Protein AF-A0A9W6VZT2-F1 (afdb_monomer_lite)

Sequence (141 aa):
MFGMVRRSNHATALAGWIVATGAMGLVVQADTIRAASGAPYGGVLLLALAPVLAAGTVTVALLLRANLLMSFAQERFYRFIAEIPGDAPELCAPAVLQLQRLTAAVRHRETLTQQALTWAYAAGIGVLGWSVAAEAMALGH

pLDDT: mean 84.08, std 8.41, range [48.12, 94.81]

Organism: NCBI:txid478107

Foldseek 3Di:
DVVLLVLLVVLLVLLVVLLVVLVVVCVVCVVLLVVLCPDPCSVVLVVLCVVLVVLSVLLVVLLVVLVVLLVVLVVVLVVVVVPDDPPDPVCPVVNVVSVVSNVVSSVSSSVSSVSSSVSSVVSNVSSVVSVVVSVVSVVVD

Radius of gyration: 22.1 Å; chains: 1; bounding box: 46×20×68 Å

Structure (mmCIF, N/CA/C/O backbone):
data_AF-A0A9W6VZT2-F1
#
_entry.id   AF-A0A9W6VZT2-F1
#
loop_
_atom_site.group_PDB
_atom_site.id
_atom_site.type_symbol
_atom_site.label_atom_id
_atom_site.label_alt_id
_atom_site.label_comp_id
_atom_site.label_asym_id
_atom_site.label_entity_id
_atom_site.label_seq_id
_atom_site.pdbx_PDB_ins_code
_atom_site.Cartn_x
_atom_site.Cartn_y
_atom_site.Cartn_z
_atom_site.occupancy
_atom_site.B_iso_or_equiv
_atom_site.auth_seq_id
_atom_site.auth_comp_id
_atom_site.auth_asym_id
_atom_site.auth_atom_id
_atom_site.pdbx_PDB_model_num
ATOM 1 N N . MET A 1 1 ? 17.883 -9.116 -11.226 1.00 59.78 1 MET A N 1
ATOM 2 C CA . MET A 1 1 ? 16.583 -8.459 -11.502 1.00 59.78 1 MET A CA 1
ATOM 3 C C . MET A 1 1 ? 15.392 -9.333 -11.103 1.00 59.78 1 MET A C 1
ATOM 5 O O . MET A 1 1 ? 14.612 -8.899 -10.268 1.00 59.78 1 MET A O 1
ATOM 9 N N . PHE A 1 2 ? 15.274 -10.574 -11.596 1.00 72.25 2 PHE A N 1
ATOM 10 C CA . PHE A 1 2 ? 14.140 -11.468 -11.284 1.00 72.25 2 PHE A CA 1
ATOM 11 C C . PHE A 1 2 ? 13.892 -11.713 -9.784 1.00 72.25 2 PHE A C 1
ATOM 13 O O . PHE A 1 2 ? 12.748 -11.674 -9.340 1.00 72.25 2 PHE A O 1
ATOM 20 N N . GLY A 1 3 ? 14.948 -11.883 -8.979 1.00 74.94 3 GLY A N 1
ATOM 21 C CA . GLY A 1 3 ? 14.811 -12.034 -7.522 1.00 74.94 3 GLY A CA 1
ATOM 22 C C . GLY A 1 3 ? 14.218 -10.803 -6.820 1.00 74.94 3 GLY A C 1
ATOM 23 O O . GLY A 1 3 ? 13.366 -10.948 -5.948 1.00 74.94 3 GLY A O 1
ATOM 24 N N . MET A 1 4 ? 14.606 -9.591 -7.237 1.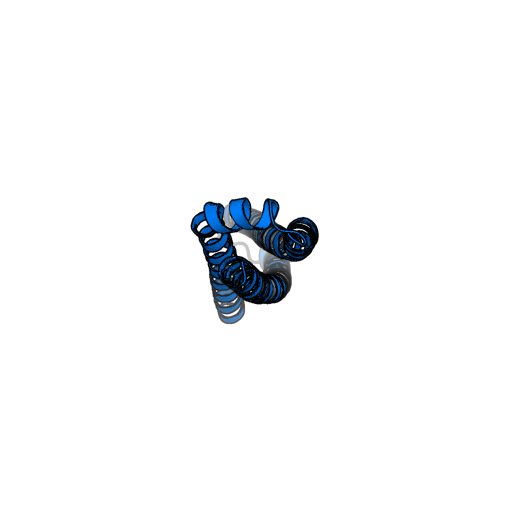00 75.50 4 MET A N 1
ATOM 25 C CA . MET A 1 4 ? 14.057 -8.329 -6.709 1.00 75.50 4 MET A CA 1
ATOM 26 C C . MET A 1 4 ? 12.574 -8.188 -7.058 1.00 75.50 4 MET A C 1
ATOM 28 O O . MET A 1 4 ? 11.757 -7.905 -6.187 1.00 75.50 4 MET A O 1
ATOM 32 N N . VAL A 1 5 ? 12.208 -8.487 -8.309 1.00 76.75 5 VAL A N 1
ATOM 33 C CA . VAL A 1 5 ? 10.808 -8.463 -8.764 1.00 76.75 5 VAL A CA 1
ATOM 34 C C . VAL A 1 5 ? 9.961 -9.477 -7.990 1.00 76.75 5 VAL A C 1
ATOM 36 O O . VAL A 1 5 ? 8.884 -9.131 -7.516 1.00 76.75 5 VAL A O 1
ATOM 39 N N . ARG A 1 6 ? 10.460 -10.704 -7.783 1.00 81.56 6 ARG A N 1
ATOM 40 C CA . ARG A 1 6 ? 9.756 -11.730 -6.997 1.00 81.56 6 ARG A CA 1
ATOM 41 C C . ARG A 1 6 ? 9.536 -11.289 -5.548 1.00 81.56 6 ARG A C 1
ATOM 43 O O . ARG A 1 6 ? 8.425 -11.417 -5.046 1.00 81.56 6 ARG A O 1
ATOM 50 N N . ARG A 1 7 ? 10.563 -10.746 -4.885 1.00 81.25 7 ARG A N 1
ATOM 51 C CA . ARG A 1 7 ? 10.445 -10.233 -3.507 1.00 81.25 7 ARG A CA 1
ATOM 52 C C . ARG A 1 7 ? 9.477 -9.055 -3.414 1.00 81.25 7 ARG A C 1
ATOM 54 O O . ARG A 1 7 ? 8.647 -9.038 -2.515 1.00 81.25 7 ARG A O 1
ATOM 61 N N . SER A 1 8 ? 9.538 -8.116 -4.356 1.00 79.06 8 SER A N 1
ATOM 62 C CA . SER A 1 8 ? 8.616 -6.976 -4.416 1.00 79.06 8 SER A CA 1
ATOM 63 C C . SER A 1 8 ? 7.166 -7.420 -4.648 1.00 79.06 8 SER A C 1
ATOM 65 O O . SER A 1 8 ? 6.258 -6.896 -4.005 1.00 79.06 8 SER A O 1
ATOM 67 N N . ASN A 1 9 ? 6.934 -8.432 -5.491 1.00 84.69 9 ASN A N 1
ATOM 68 C CA . ASN A 1 9 ? 5.603 -9.012 -5.696 1.00 84.69 9 ASN A CA 1
ATOM 69 C C . ASN A 1 9 ? 5.071 -9.685 -4.423 1.00 84.69 9 ASN A C 1
ATOM 71 O O . ASN A 1 9 ? 3.927 -9.441 -4.052 1.00 84.69 9 ASN A O 1
ATOM 75 N N . HIS A 1 10 ? 5.900 -10.468 -3.725 1.00 87.31 10 HIS A N 1
ATOM 76 C CA . HIS A 1 10 ? 5.522 -11.076 -2.443 1.00 87.31 10 HIS A CA 1
ATOM 77 C C . HIS A 1 10 ? 5.210 -10.026 -1.376 1.00 87.31 10 HIS A C 1
ATOM 79 O O . HIS A 1 10 ? 4.187 -10.128 -0.708 1.00 87.31 10 HIS A O 1
ATOM 85 N N . ALA A 1 11 ? 6.040 -8.985 -1.258 1.00 84.94 11 ALA A N 1
ATOM 86 C CA . ALA A 1 11 ? 5.803 -7.876 -0.333 1.00 84.94 11 ALA A CA 1
ATOM 87 C C . ALA A 1 11 ? 4.501 -7.127 -0.659 1.00 84.94 11 ALA A C 1
ATOM 89 O O . ALA A 1 11 ? 3.731 -6.816 0.241 1.00 84.94 11 ALA A O 1
ATOM 90 N N . THR A 1 12 ? 4.226 -6.893 -1.946 1.00 87.62 12 THR A N 1
ATOM 91 C CA . THR A 1 12 ? 2.979 -6.267 -2.414 1.00 87.62 12 THR A CA 1
ATOM 92 C C . THR A 1 12 ? 1.763 -7.120 -2.062 1.00 87.62 12 THR A C 1
ATOM 94 O O . THR A 1 12 ? 0.793 -6.603 -1.514 1.00 87.62 12 THR A O 1
ATOM 97 N N . ALA A 1 13 ? 1.819 -8.424 -2.353 1.00 89.25 13 ALA A N 1
ATOM 98 C CA . ALA A 1 13 ? 0.730 -9.354 -2.075 1.00 89.25 13 ALA A CA 1
ATOM 99 C C . ALA A 1 13 ? 0.449 -9.451 -0.572 1.00 89.25 13 ALA A C 1
ATOM 101 O O . ALA A 1 13 ? -0.703 -9.360 -0.157 1.00 89.25 13 ALA A O 1
ATOM 102 N N . LEU A 1 14 ? 1.500 -9.564 0.245 1.00 90.19 14 LEU A N 1
ATOM 103 C CA . LEU A 1 14 ? 1.370 -9.635 1.695 1.00 90.19 14 LEU A CA 1
ATOM 104 C C . LEU A 1 14 ? 0.827 -8.327 2.286 1.00 90.19 14 LEU A C 1
ATOM 106 O O . LEU A 1 14 ? -0.106 -8.365 3.081 1.00 90.19 14 LEU A O 1
ATOM 110 N N . ALA A 1 15 ? 1.355 -7.173 1.865 1.00 88.25 15 ALA A N 1
ATOM 111 C CA . ALA A 1 15 ? 0.864 -5.870 2.310 1.00 88.25 15 ALA A CA 1
ATOM 112 C C . ALA A 1 15 ? -0.619 -5.671 1.951 1.00 88.25 15 ALA A C 1
ATOM 114 O O . ALA A 1 15 ? -1.409 -5.250 2.795 1.00 88.25 15 ALA A O 1
ATOM 115 N N . GLY A 1 16 ? -1.011 -6.034 0.725 1.00 86.38 16 GLY A N 1
ATOM 116 C CA . GLY A 1 16 ? -2.407 -6.003 0.290 1.00 86.38 16 GLY A CA 1
ATOM 117 C C . GLY A 1 16 ? -3.301 -6.943 1.102 1.00 86.38 16 GLY A C 1
ATOM 118 O O . GLY A 1 16 ? -4.383 -6.540 1.524 1.00 86.38 16 GLY A O 1
ATOM 119 N N . TRP A 1 17 ? -2.833 -8.163 1.380 1.00 93.56 17 TRP A N 1
ATOM 120 C CA . TRP A 1 17 ? -3.562 -9.138 2.192 1.00 93.56 17 TRP A CA 1
ATOM 121 C C . TRP A 1 17 ? -3.798 -8.643 3.624 1.00 93.56 17 TRP A C 1
ATOM 123 O O . TRP A 1 17 ? -4.918 -8.756 4.120 1.00 93.56 17 TRP A O 1
ATOM 133 N N . ILE A 1 18 ? -2.790 -8.041 4.269 1.00 90.25 18 ILE A N 1
ATOM 134 C CA . ILE A 1 18 ? -2.924 -7.494 5.630 1.00 90.25 18 ILE A CA 1
ATOM 135 C C . ILE A 1 18 ? -3.986 -6.390 5.664 1.00 90.25 18 ILE A C 1
ATOM 137 O O . ILE A 1 18 ? -4.879 -6.425 6.508 1.00 90.25 18 ILE A O 1
ATOM 141 N N . VAL A 1 19 ? -3.924 -5.433 4.731 1.00 89.81 19 VAL A N 1
ATOM 142 C CA . VAL A 1 19 ? -4.881 -4.316 4.684 1.00 89.81 19 VAL A CA 1
ATOM 143 C C . VAL A 1 19 ? -6.299 -4.809 4.393 1.00 89.81 19 VAL A C 1
ATOM 145 O O . VAL A 1 19 ? -7.236 -4.390 5.069 1.00 89.81 19 VAL A O 1
ATOM 148 N N . ALA A 1 20 ? -6.468 -5.724 3.434 1.00 89.00 20 ALA A N 1
ATOM 149 C CA . ALA A 1 20 ? -7.776 -6.285 3.101 1.00 89.00 20 ALA A CA 1
ATOM 150 C C . ALA A 1 20 ? -8.380 -7.069 4.277 1.00 89.00 20 ALA A C 1
ATOM 152 O O . ALA A 1 20 ? -9.555 -6.897 4.597 1.00 89.00 20 ALA A O 1
ATOM 153 N N . THR A 1 21 ? -7.565 -7.879 4.957 1.00 90.12 21 THR A N 1
ATOM 154 C CA . THR A 1 21 ? -7.998 -8.656 6.126 1.00 90.12 21 THR A CA 1
ATOM 155 C C . THR A 1 21 ? -8.375 -7.738 7.286 1.00 90.12 21 THR A C 1
ATOM 157 O O . THR A 1 21 ? -9.427 -7.924 7.890 1.00 90.12 21 THR A O 1
ATOM 160 N N . GLY A 1 22 ? -7.571 -6.706 7.561 1.00 85.25 22 GLY A N 1
ATOM 161 C CA . GLY A 1 22 ? -7.881 -5.708 8.586 1.00 85.25 22 GLY A CA 1
ATOM 162 C C . GLY A 1 22 ? -9.185 -4.961 8.300 1.00 85.25 22 GLY A C 1
ATOM 163 O O . GLY A 1 22 ? -10.027 -4.835 9.185 1.00 85.25 22 GLY A O 1
ATOM 164 N N . ALA A 1 23 ? -9.401 -4.534 7.052 1.00 88.06 23 ALA A N 1
ATOM 165 C CA . ALA A 1 23 ? -10.646 -3.887 6.643 1.00 88.06 23 ALA A CA 1
ATOM 166 C C . ALA A 1 23 ? -11.859 -4.813 6.816 1.00 88.06 23 ALA A C 1
ATOM 168 O O . ALA A 1 23 ? -12.884 -4.391 7.347 1.00 88.06 23 ALA A O 1
ATOM 169 N N . MET A 1 24 ? -11.738 -6.083 6.423 1.00 89.31 24 MET A N 1
ATOM 170 C CA . MET A 1 24 ? -12.807 -7.066 6.600 1.00 89.31 24 MET A CA 1
ATOM 171 C C . MET A 1 24 ? -13.093 -7.341 8.082 1.00 89.31 24 MET A C 1
ATOM 173 O O . MET A 1 24 ? -14.256 -7.421 8.465 1.00 89.31 24 MET A O 1
ATOM 177 N N . GLY A 1 25 ? -12.060 -7.409 8.927 1.00 86.00 25 GLY A N 1
ATOM 178 C CA . GLY A 1 25 ? -12.212 -7.535 10.378 1.00 86.00 25 GLY A CA 1
ATOM 179 C C . GLY A 1 25 ? -13.001 -6.375 10.988 1.00 86.00 25 GLY A C 1
ATOM 180 O O . GLY A 1 25 ? -13.926 -6.608 11.761 1.00 86.00 25 GLY A O 1
ATOM 181 N N . LEU A 1 26 ? -12.716 -5.137 10.571 1.00 85.12 26 LEU A N 1
ATOM 182 C CA . LEU A 1 26 ? -13.481 -3.961 11.004 1.00 85.12 26 LEU A CA 1
ATOM 183 C C . LEU A 1 26 ? -14.948 -4.013 10.554 1.00 85.12 26 LEU A C 1
ATOM 185 O O . LEU A 1 26 ? -15.826 -3.603 11.307 1.00 85.12 26 LEU A O 1
ATOM 189 N N . VAL A 1 27 ? -15.229 -4.539 9.357 1.00 87.06 27 VAL A N 1
ATOM 190 C CA . VAL A 1 27 ? -16.610 -4.739 8.879 1.00 87.06 27 VAL A CA 1
ATOM 191 C C . VAL A 1 27 ? -17.341 -5.777 9.730 1.00 87.06 27 VAL A C 1
ATOM 193 O O . VAL A 1 27 ? -18.489 -5.557 10.103 1.00 87.06 27 VAL A O 1
ATOM 196 N N . VAL A 1 28 ? -16.686 -6.887 10.075 1.00 85.94 28 VAL A N 1
ATOM 197 C CA . VAL A 1 28 ? -17.268 -7.919 10.951 1.00 85.94 28 VAL A CA 1
ATOM 198 C C . VAL A 1 28 ? -17.518 -7.371 12.359 1.00 85.94 28 VAL A C 1
ATOM 200 O O . VAL A 1 28 ? -18.525 -7.697 12.977 1.00 85.94 28 VAL A O 1
ATOM 203 N N . GLN A 1 29 ? -16.646 -6.489 12.847 1.00 83.50 29 GLN A N 1
ATOM 204 C CA . GLN A 1 29 ? -16.779 -5.829 14.148 1.00 83.50 29 GLN A CA 1
ATOM 205 C C . GLN A 1 29 ? -17.649 -4.561 14.111 1.00 83.50 29 GLN A C 1
ATOM 207 O O . GLN A 1 29 ? -17.635 -3.787 15.067 1.00 83.50 29 GLN A O 1
ATOM 212 N N . ALA A 1 30 ? -18.423 -4.322 13.045 1.00 81.81 30 ALA A N 1
ATOM 213 C CA . ALA A 1 30 ? -19.245 -3.117 12.909 1.00 81.81 30 ALA A CA 1
ATOM 214 C C . ALA A 1 30 ? -20.242 -2.931 14.066 1.00 81.81 30 ALA A C 1
ATOM 216 O O . ALA A 1 30 ? -20.425 -1.810 14.549 1.00 81.81 30 ALA A O 1
ATOM 217 N N . ASP A 1 31 ? -20.839 -4.018 14.555 1.00 79.12 31 ASP A N 1
ATOM 218 C CA . ASP A 1 31 ? -21.752 -3.962 15.699 1.00 79.12 31 ASP A CA 1
ATOM 219 C C . ASP A 1 31 ? -21.009 -3.664 17.008 1.00 79.12 31 ASP A C 1
ATOM 221 O O . ASP A 1 31 ? -21.479 -2.856 17.810 1.00 79.12 31 ASP A O 1
ATOM 225 N N . THR A 1 32 ? -19.801 -4.209 17.189 1.00 75.88 32 THR A N 1
ATOM 226 C CA . THR A 1 32 ? -18.9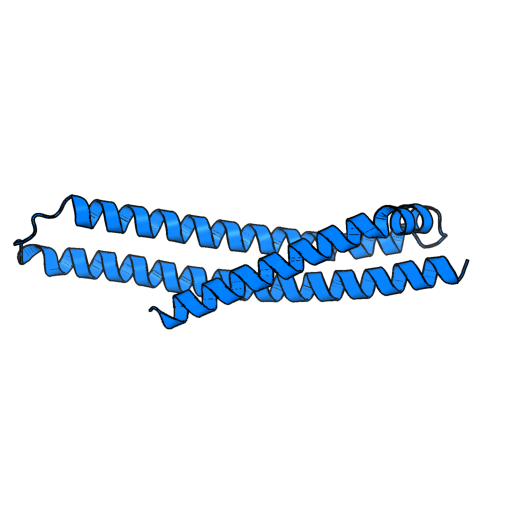15 -3.887 18.320 1.00 75.88 32 THR A CA 1
ATOM 227 C C . THR A 1 32 ? -18.480 -2.421 18.287 1.00 75.88 32 THR A C 1
ATOM 229 O O . THR A 1 32 ? -18.483 -1.756 19.319 1.00 75.88 32 THR A O 1
ATOM 232 N N . ILE A 1 33 ? -18.176 -1.876 17.103 1.00 72.19 33 ILE A N 1
ATOM 233 C CA . ILE A 1 33 ? -17.875 -0.450 16.895 1.00 72.19 33 ILE A CA 1
ATOM 234 C C . ILE A 1 33 ? -19.077 0.412 17.303 1.00 72.19 33 ILE A C 1
ATOM 236 O O . ILE A 1 33 ? -18.921 1.415 18.005 1.00 72.19 33 ILE A O 1
ATOM 240 N N . ARG A 1 34 ? -20.288 0.019 16.889 1.00 78.88 34 ARG A N 1
ATOM 241 C CA . ARG A 1 34 ? -21.525 0.730 17.229 1.00 78.88 34 ARG A CA 1
ATOM 242 C C . ARG A 1 34 ? -21.803 0.681 18.733 1.00 78.88 34 ARG A C 1
ATOM 244 O O . ARG A 1 34 ? -22.111 1.722 19.308 1.00 78.88 34 ARG A O 1
ATOM 251 N N . ALA A 1 35 ? -21.638 -0.472 19.374 1.00 71.88 35 ALA A N 1
ATOM 252 C CA . ALA A 1 35 ? -21.783 -0.615 20.822 1.00 71.88 35 ALA A CA 1
ATOM 253 C C . ALA A 1 35 ? -20.739 0.223 21.581 1.00 71.88 35 ALA A C 1
ATOM 255 O O . ALA A 1 35 ? -21.091 0.996 22.471 1.00 71.88 35 ALA A O 1
ATOM 256 N N . ALA A 1 36 ? -19.471 0.161 21.166 1.00 68.44 36 ALA A N 1
ATOM 257 C CA . ALA A 1 36 ? -18.394 0.927 21.779 1.00 68.44 36 ALA A CA 1
ATOM 258 C C . ALA A 1 36 ? -18.598 2.441 21.641 1.00 68.44 36 ALA A C 1
ATOM 260 O O . ALA A 1 36 ? -18.237 3.177 22.551 1.00 68.44 36 ALA A O 1
ATOM 261 N N . SER A 1 37 ? -19.224 2.923 20.561 1.00 70.31 37 SER A N 1
ATOM 262 C CA . SER A 1 37 ? -19.508 4.355 20.379 1.00 70.31 37 SER A CA 1
ATOM 263 C C . SER A 1 37 ? -20.452 4.951 21.434 1.00 70.31 37 SER A C 1
ATOM 265 O O . SER A 1 37 ? -20.400 6.155 21.676 1.00 70.31 37 SER A O 1
ATOM 267 N N . GLY A 1 38 ? -21.274 4.119 22.085 1.00 69.75 38 GLY A N 1
ATOM 268 C CA . GLY A 1 38 ? -22.146 4.524 23.191 1.00 69.75 38 GLY A CA 1
ATOM 269 C C . GLY A 1 38 ? -21.502 4.419 24.579 1.00 69.75 38 GLY A C 1
ATOM 270 O O . GLY A 1 38 ? -22.102 4.863 25.556 1.00 69.75 38 GLY A O 1
ATOM 271 N N . ALA A 1 39 ? -20.300 3.842 24.688 1.00 71.81 39 ALA A N 1
ATOM 272 C CA . ALA A 1 39 ? -19.599 3.644 25.954 1.00 71.81 39 ALA A CA 1
ATOM 273 C C . ALA A 1 39 ? -18.873 4.926 26.426 1.00 71.81 39 ALA A C 1
ATOM 275 O O . ALA A 1 39 ? -18.451 5.738 25.597 1.00 71.81 39 ALA A O 1
ATOM 276 N N . PRO A 1 40 ? -18.626 5.093 27.744 1.00 66.94 40 PRO A N 1
ATOM 277 C CA . PRO A 1 40 ? -17.986 6.283 28.324 1.00 66.94 40 PRO A CA 1
ATOM 278 C C . PRO A 1 40 ? -16.567 6.592 27.801 1.00 66.94 40 PRO A C 1
ATOM 280 O O . PRO A 1 40 ? -16.072 7.696 28.014 1.00 66.94 40 PRO A O 1
ATOM 283 N N . TYR A 1 41 ? -15.936 5.676 27.054 1.00 75.44 41 TYR A N 1
ATOM 284 C CA . TYR A 1 41 ? -14.645 5.888 26.377 1.00 75.44 41 TYR A CA 1
ATOM 285 C C . TYR A 1 41 ? -14.670 5.585 24.867 1.00 75.44 41 TYR A C 1
ATOM 287 O O . TYR A 1 41 ? -13.620 5.512 24.225 1.00 75.44 41 TYR A O 1
ATOM 295 N N . GLY A 1 42 ? -15.859 5.455 24.271 1.00 76.44 42 GLY A N 1
ATOM 296 C CA . GLY A 1 42 ? -16.043 5.132 22.854 1.00 76.44 42 GLY A CA 1
ATOM 297 C C . GLY A 1 42 ? -15.366 6.103 21.895 1.00 76.44 42 GLY A C 1
ATOM 298 O O . GLY A 1 42 ? -14.742 5.694 20.918 1.00 76.44 42 GLY A O 1
ATOM 299 N N . GLY A 1 43 ? -15.421 7.401 22.206 1.00 80.62 43 GLY A N 1
ATOM 300 C CA . GLY A 1 43 ? -14.765 8.436 21.405 1.00 80.62 43 GLY A CA 1
ATOM 301 C C . GLY A 1 43 ? -13.241 8.287 21.361 1.00 80.62 43 GLY A C 1
ATOM 302 O O . GLY A 1 43 ? -12.642 8.452 20.302 1.00 80.62 43 GLY A O 1
ATOM 303 N N . VAL A 1 44 ? -12.612 7.912 22.481 1.00 82.81 44 VAL A N 1
ATOM 304 C CA . VAL A 1 44 ? -11.157 7.678 22.550 1.00 82.81 44 VAL A CA 1
ATOM 305 C C . VAL A 1 44 ? -10.782 6.440 21.741 1.00 82.81 44 VAL A C 1
ATOM 307 O O . VAL A 1 44 ? -9.816 6.471 20.979 1.00 82.81 44 VAL A O 1
ATOM 310 N N . LEU A 1 45 ? -11.580 5.377 21.853 1.00 83.38 45 LEU A N 1
ATOM 311 C CA . LEU A 1 45 ? -11.389 4.156 21.081 1.00 83.38 45 LEU A CA 1
ATOM 312 C C . LEU A 1 45 ? -11.505 4.434 19.571 1.00 83.38 45 LEU A C 1
ATOM 314 O O . LEU A 1 45 ? -10.643 4.023 18.802 1.00 83.38 45 LEU A O 1
ATOM 318 N N . LEU A 1 46 ? -12.506 5.199 19.131 1.00 83.06 46 LEU A N 1
ATOM 319 C CA . LEU A 1 46 ? -12.654 5.589 17.724 1.00 83.06 46 LEU A CA 1
ATOM 320 C C . LEU A 1 46 ? -11.506 6.484 17.234 1.00 83.06 46 LEU A C 1
ATOM 322 O O . LEU A 1 46 ? -11.004 6.286 16.128 1.00 83.06 46 LEU A O 1
ATOM 326 N N . LEU A 1 47 ? -11.042 7.432 18.054 1.00 86.25 47 LEU A N 1
ATOM 327 C CA . LEU A 1 47 ? -9.879 8.263 17.723 1.00 86.25 47 LEU A CA 1
ATOM 328 C C . LEU A 1 47 ? -8.601 7.428 17.570 1.00 86.25 47 LEU A C 1
ATOM 330 O O . LEU A 1 47 ? -7.798 7.705 16.679 1.00 86.25 47 LEU A O 1
ATOM 334 N N . ALA A 1 48 ? -8.435 6.374 18.372 1.00 86.50 48 ALA A N 1
ATOM 335 C CA . ALA A 1 48 ? -7.310 5.448 18.257 1.00 86.50 48 ALA A CA 1
ATOM 336 C C . ALA A 1 48 ? -7.323 4.634 16.948 1.00 86.50 48 ALA A C 1
ATOM 338 O O . ALA A 1 48 ? -6.273 4.159 16.516 1.00 86.50 48 ALA A O 1
ATOM 339 N N . LEU A 1 49 ? -8.474 4.518 16.272 1.00 86.62 49 LEU A N 1
ATOM 340 C CA . LEU A 1 49 ? -8.585 3.850 14.972 1.00 86.62 49 LEU A CA 1
ATOM 341 C C . LEU A 1 49 ? -8.082 4.727 13.810 1.00 86.62 49 LEU A C 1
ATOM 343 O O . LEU A 1 49 ? -7.593 4.209 12.806 1.00 86.62 49 LEU A O 1
ATOM 347 N N . ALA A 1 50 ? -8.149 6.055 13.939 1.00 89.19 50 ALA A N 1
ATOM 348 C CA . ALA A 1 50 ? -7.717 6.990 12.899 1.00 89.19 50 ALA A CA 1
ATOM 349 C C . ALA A 1 50 ? -6.268 6.766 12.403 1.00 89.19 50 ALA A C 1
ATOM 351 O O . ALA A 1 50 ? -6.083 6.655 11.187 1.00 89.19 50 ALA A O 1
ATOM 352 N N . PRO A 1 51 ? -5.234 6.640 13.266 1.00 88.44 51 PRO A N 1
ATOM 353 C CA . PRO A 1 51 ? -3.870 6.370 12.802 1.00 88.44 51 PRO A CA 1
ATOM 354 C C . PRO A 1 51 ? -3.730 5.002 12.117 1.00 88.44 51 PRO A C 1
ATOM 356 O O . PRO A 1 51 ? -2.923 4.857 11.199 1.00 88.44 51 PRO A O 1
ATOM 359 N N . VAL A 1 52 ? -4.539 4.013 12.507 1.00 89.56 52 VAL A N 1
ATOM 360 C CA . VAL A 1 52 ? -4.551 2.675 11.898 1.00 89.56 52 VAL A CA 1
ATOM 361 C C . VAL A 1 52 ? -5.102 2.735 10.470 1.00 89.56 52 VAL A C 1
ATOM 363 O O . VAL A 1 52 ? -4.489 2.212 9.537 1.00 89.56 52 VAL A O 1
ATOM 366 N N . LEU A 1 53 ? -6.215 3.448 10.273 1.00 89.81 53 LEU A N 1
ATOM 367 C CA . LEU A 1 53 ? -6.785 3.699 8.946 1.00 89.81 53 LEU A CA 1
ATOM 368 C C . LEU A 1 53 ? -5.841 4.542 8.076 1.00 89.81 53 LEU A C 1
ATOM 370 O O . LEU A 1 53 ? -5.683 4.269 6.884 1.00 89.81 53 LEU A O 1
ATOM 374 N N . ALA A 1 54 ? -5.158 5.529 8.662 1.00 91.56 54 ALA A N 1
ATOM 375 C CA . ALA A 1 54 ? -4.142 6.311 7.964 1.00 91.56 54 ALA A CA 1
ATOM 376 C C . ALA A 1 54 ? -2.972 5.428 7.490 1.00 91.56 54 ALA A C 1
ATOM 378 O O . ALA A 1 54 ? -2.577 5.501 6.330 1.00 91.56 54 ALA A O 1
ATOM 379 N N . ALA A 1 55 ? -2.465 4.522 8.331 1.00 89.62 55 ALA A N 1
ATOM 380 C CA . ALA A 1 55 ? -1.428 3.567 7.935 1.00 89.62 55 ALA A CA 1
ATOM 381 C C . ALA A 1 55 ? -1.896 2.632 6.798 1.00 89.62 55 ALA A C 1
ATOM 383 O O . ALA A 1 55 ? -1.151 2.375 5.845 1.00 89.62 55 ALA A O 1
ATOM 384 N N . GLY A 1 56 ? -3.153 2.177 6.844 1.00 88.06 56 GLY A N 1
ATOM 385 C CA . GLY A 1 56 ? -3.771 1.400 5.767 1.00 88.06 56 GLY A CA 1
ATOM 386 C C . GLY A 1 56 ? -3.855 2.172 4.444 1.00 88.06 56 GLY A C 1
ATOM 387 O O . GLY A 1 56 ? -3.445 1.664 3.399 1.00 88.06 56 GLY A O 1
ATOM 388 N N . THR A 1 57 ? -4.313 3.426 4.473 1.00 92.44 57 THR A N 1
ATOM 389 C CA . THR A 1 57 ? -4.409 4.266 3.263 1.00 92.44 57 THR A CA 1
ATOM 390 C C . THR A 1 57 ? -3.037 4.610 2.684 1.00 92.44 57 THR A C 1
ATOM 392 O O . THR A 1 57 ? -2.851 4.518 1.470 1.00 92.44 57 THR A O 1
ATOM 395 N N . VAL A 1 58 ? -2.045 4.913 3.530 1.00 94.00 58 VAL A N 1
ATOM 396 C CA . VAL A 1 58 ? -0.647 5.116 3.112 1.00 94.00 58 VAL A CA 1
ATOM 397 C C . VAL A 1 58 ? -0.096 3.868 2.425 1.00 94.00 58 VAL A C 1
ATOM 399 O O . VAL A 1 58 ? 0.529 3.980 1.369 1.00 94.00 58 VAL A O 1
ATOM 402 N N . THR A 1 59 ? -0.373 2.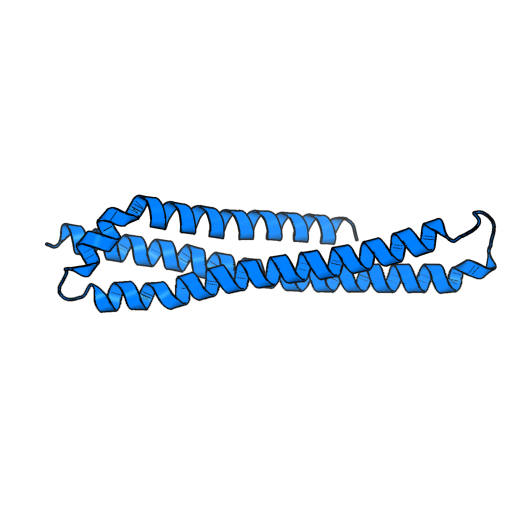676 2.961 1.00 91.56 59 THR A N 1
ATOM 403 C CA . THR A 1 59 ? 0.017 1.405 2.332 1.00 91.56 59 THR A CA 1
ATOM 404 C C . THR A 1 59 ? -0.534 1.306 0.910 1.00 91.56 59 THR A C 1
ATOM 406 O O . THR A 1 59 ? 0.229 1.095 -0.033 1.00 91.56 59 THR A O 1
ATOM 409 N N . VAL A 1 60 ? -1.841 1.520 0.730 1.00 92.06 60 VAL A N 1
ATOM 410 C CA . VAL A 1 60 ? -2.494 1.461 -0.590 1.00 92.06 60 VAL A CA 1
ATOM 411 C C . VAL A 1 60 ? -1.910 2.503 -1.546 1.00 92.06 60 VAL A C 1
ATOM 413 O O . VAL A 1 60 ? -1.600 2.178 -2.692 1.00 92.06 60 VAL A O 1
ATOM 416 N N . ALA A 1 61 ? -1.691 3.734 -1.079 1.00 94.81 61 ALA A N 1
ATOM 417 C CA . ALA A 1 61 ? -1.115 4.803 -1.888 1.00 94.81 61 ALA A CA 1
ATOM 418 C C . ALA A 1 61 ? 0.312 4.473 -2.365 1.00 94.81 61 ALA A C 1
ATOM 420 O O . ALA A 1 61 ? 0.643 4.691 -3.534 1.00 94.81 61 ALA A O 1
ATOM 421 N N . LEU A 1 62 ? 1.151 3.906 -1.492 1.00 92.25 62 LEU A N 1
ATOM 422 C CA . LEU A 1 62 ? 2.508 3.478 -1.841 1.00 92.25 62 LEU A CA 1
ATOM 423 C C . LEU A 1 62 ? 2.498 2.336 -2.863 1.00 92.25 62 LEU A C 1
ATOM 425 O O . LEU A 1 62 ? 3.257 2.389 -3.833 1.00 92.25 62 LEU A O 1
ATOM 429 N N . LEU A 1 63 ? 1.621 1.341 -2.691 1.00 91.00 63 LEU A N 1
ATOM 430 C CA . LEU A 1 63 ? 1.472 0.237 -3.645 1.00 91.00 63 LEU A CA 1
ATOM 431 C C . LEU A 1 63 ? 0.968 0.727 -5.009 1.00 91.00 63 LEU A C 1
ATOM 433 O O . LEU A 1 63 ? 1.510 0.327 -6.041 1.00 91.00 63 LEU A O 1
ATOM 437 N N . LEU A 1 64 ? -0.009 1.640 -5.027 1.00 92.56 64 LEU A N 1
ATOM 438 C CA . LEU A 1 64 ? -0.518 2.243 -6.259 1.00 92.56 64 LEU A CA 1
ATOM 439 C C . LEU A 1 64 ? 0.582 3.025 -6.984 1.00 92.56 64 LEU A C 1
ATOM 441 O O . LEU A 1 64 ? 0.791 2.839 -8.183 1.00 92.56 64 LEU A O 1
ATOM 445 N N . ARG A 1 65 ? 1.339 3.851 -6.254 1.00 92.12 65 ARG A N 1
ATOM 446 C CA . ARG A 1 65 ? 2.471 4.602 -6.808 1.00 92.12 65 ARG A CA 1
ATOM 447 C C . ARG A 1 65 ? 3.540 3.669 -7.380 1.00 92.12 65 ARG A C 1
ATOM 449 O O . ARG A 1 65 ? 4.038 3.917 -8.476 1.00 92.12 65 ARG A O 1
ATOM 456 N N . ALA A 1 66 ? 3.867 2.592 -6.667 1.00 89.19 66 ALA A N 1
ATOM 457 C CA . ALA A 1 66 ? 4.818 1.580 -7.116 1.00 89.19 66 ALA A CA 1
ATOM 458 C C . ALA A 1 66 ? 4.354 0.890 -8.413 1.00 89.19 66 ALA A C 1
ATOM 460 O O . ALA A 1 66 ? 5.169 0.649 -9.307 1.00 89.19 66 ALA A O 1
ATOM 461 N N . ASN A 1 67 ? 3.050 0.618 -8.539 1.00 89.38 67 ASN A N 1
ATOM 462 C CA . ASN A 1 67 ? 2.458 0.034 -9.739 1.00 89.38 67 ASN A CA 1
ATOM 463 C C . ASN A 1 67 ? 2.523 0.990 -10.940 1.00 89.38 67 ASN A C 1
ATOM 465 O O . ASN A 1 67 ? 3.021 0.604 -11.994 1.00 89.38 67 ASN A O 1
ATOM 469 N N . LEU A 1 68 ? 2.101 2.246 -10.762 1.00 90.00 68 LEU A N 1
ATOM 470 C CA . LEU A 1 68 ? 2.109 3.262 -11.823 1.00 90.00 68 LEU A CA 1
ATOM 471 C C . LEU A 1 68 ? 3.523 3.524 -12.364 1.00 90.00 68 LEU A C 1
ATOM 473 O O . LEU A 1 68 ? 3.740 3.609 -13.570 1.00 90.00 68 LEU A O 1
ATOM 477 N N . LEU A 1 69 ? 4.517 3.614 -11.478 1.00 88.31 69 LEU A N 1
ATOM 478 C CA . LEU A 1 69 ? 5.915 3.786 -11.882 1.00 88.31 69 LEU A CA 1
ATOM 479 C C . LEU A 1 69 ? 6.417 2.619 -12.737 1.00 88.31 69 LEU A C 1
ATOM 481 O O . LEU A 1 69 ? 7.116 2.833 -13.729 1.00 88.31 69 LEU A O 1
ATOM 485 N N . MET A 1 70 ? 6.058 1.390 -12.360 1.00 87.12 70 MET A N 1
ATOM 486 C CA . MET A 1 70 ? 6.438 0.204 -13.117 1.00 87.12 70 MET A CA 1
ATOM 487 C C . MET A 1 70 ? 5.728 0.148 -14.470 1.00 87.12 70 MET A C 1
ATOM 489 O O . MET A 1 70 ? 6.389 -0.125 -15.471 1.00 87.12 70 MET A O 1
ATOM 493 N N . SER A 1 71 ? 4.423 0.433 -14.520 1.00 88.19 71 SER A N 1
ATOM 494 C CA . SER A 1 71 ? 3.647 0.381 -15.762 1.00 88.19 71 SER A CA 1
ATOM 495 C C . SER A 1 71 ? 4.170 1.385 -16.787 1.00 88.19 71 SER A C 1
ATOM 497 O O . SER A 1 71 ? 4.417 1.006 -17.928 1.00 88.19 71 SER A O 1
ATOM 499 N N . PHE A 1 72 ? 4.457 2.626 -16.375 1.00 89.56 72 PHE A N 1
ATOM 500 C CA . PHE A 1 72 ? 5.036 3.633 -17.272 1.00 89.56 72 PHE A CA 1
ATOM 501 C C . PHE A 1 72 ? 6.442 3.260 -17.759 1.00 89.56 72 PHE A C 1
ATOM 503 O O . PHE A 1 72 ? 6.782 3.502 -18.919 1.00 89.56 72 PHE A O 1
ATOM 510 N N . ALA A 1 73 ? 7.276 2.675 -16.894 1.00 87.38 73 ALA A N 1
ATOM 511 C CA . ALA A 1 73 ? 8.615 2.236 -17.282 1.00 87.38 73 ALA A CA 1
ATOM 512 C C . ALA A 1 73 ? 8.569 1.059 -18.270 1.00 87.38 73 ALA A C 1
ATOM 514 O O . ALA A 1 73 ? 9.313 1.056 -19.251 1.00 87.38 73 ALA A O 1
ATOM 515 N N . GLN A 1 74 ? 7.678 0.090 -18.041 1.00 87.06 74 GLN A N 1
ATOM 516 C CA . GLN A 1 74 ? 7.467 -1.039 -18.948 1.00 87.06 74 GLN A CA 1
ATOM 517 C C . GLN A 1 74 ? 6.917 -0.585 -20.294 1.00 87.06 74 GLN A C 1
ATOM 519 O O . GLN A 1 74 ? 7.439 -0.992 -21.324 1.00 87.06 74 GLN A O 1
ATOM 524 N N . GLU A 1 75 ? 5.910 0.283 -20.300 1.00 90.56 75 GLU A N 1
ATOM 525 C CA . GLU A 1 75 ? 5.310 0.784 -21.532 1.00 90.56 75 GLU A CA 1
ATOM 526 C C . GLU A 1 75 ? 6.341 1.505 -22.410 1.00 90.56 75 GLU A C 1
ATOM 528 O O . GLU A 1 75 ? 6.442 1.226 -23.603 1.00 90.56 75 GLU A O 1
ATOM 533 N N . ARG A 1 76 ? 7.178 2.368 -21.818 1.00 88.06 76 ARG A N 1
ATOM 534 C CA . ARG A 1 76 ? 8.280 3.026 -22.541 1.00 88.06 76 ARG A CA 1
ATOM 535 C C . ARG A 1 76 ? 9.295 2.032 -23.098 1.00 88.06 76 ARG A C 1
ATOM 537 O O . ARG A 1 76 ? 9.765 2.216 -24.216 1.00 88.06 76 ARG A O 1
ATOM 544 N N . PHE A 1 77 ? 9.635 1.001 -22.328 1.00 86.75 77 PHE A N 1
ATOM 545 C CA . PHE A 1 77 ? 10.573 -0.032 -22.758 1.00 86.75 77 PHE A CA 1
ATOM 546 C C . PHE A 1 77 ? 10.013 -0.868 -23.917 1.00 86.75 77 PHE A C 1
ATOM 548 O O . PHE A 1 77 ? 10.717 -1.110 -24.891 1.00 86.75 77 PHE A O 1
ATOM 555 N N . TYR A 1 78 ? 8.738 -1.259 -23.853 1.00 85.88 78 TYR A N 1
ATOM 556 C CA . TYR A 1 78 ? 8.097 -2.030 -24.917 1.00 85.88 78 TYR A CA 1
ATOM 557 C C . TYR A 1 78 ? 7.890 -1.223 -26.196 1.00 85.88 78 TYR A C 1
ATOM 559 O O . TYR A 1 78 ? 8.142 -1.759 -27.270 1.00 85.88 78 TYR A O 1
ATOM 567 N N . ARG A 1 79 ? 7.501 0.058 -26.102 1.00 88.38 79 ARG A N 1
ATOM 568 C CA . ARG A 1 79 ? 7.453 0.942 -27.282 1.00 88.38 79 ARG A CA 1
ATOM 569 C C . ARG A 1 79 ? 8.825 1.063 -27.937 1.00 88.38 79 ARG A C 1
ATOM 571 O O . ARG A 1 79 ? 8.929 0.888 -29.141 1.00 88.38 79 ARG A O 1
ATOM 578 N N . PHE A 1 80 ? 9.873 1.252 -27.132 1.00 85.44 80 PHE A N 1
ATOM 579 C CA . PHE A 1 80 ? 11.244 1.283 -27.636 1.00 85.44 80 PHE A CA 1
ATOM 580 C C . PHE A 1 80 ? 11.609 -0.011 -28.374 1.00 85.44 80 PHE A C 1
ATOM 582 O O . PHE A 1 80 ? 12.128 0.071 -29.471 1.00 85.44 80 PHE A O 1
ATOM 589 N N . ILE A 1 81 ? 11.299 -1.196 -27.836 1.00 84.12 81 ILE A N 1
ATOM 590 C CA . ILE A 1 81 ? 11.556 -2.465 -28.543 1.00 84.12 81 ILE A CA 1
ATOM 591 C C . ILE A 1 81 ? 10.749 -2.568 -29.845 1.00 84.12 81 ILE A C 1
ATOM 593 O O . ILE A 1 81 ? 11.284 -3.020 -30.851 1.00 84.12 81 ILE A O 1
ATOM 597 N N . ALA A 1 82 ? 9.477 -2.167 -29.834 1.00 84.44 82 ALA A N 1
ATOM 598 C CA . ALA A 1 82 ? 8.591 -2.277 -30.994 1.00 84.44 82 ALA A CA 1
ATOM 599 C C . ALA A 1 82 ? 9.009 -1.373 -32.168 1.00 84.44 82 ALA A C 1
ATOM 601 O O . ALA A 1 82 ? 8.717 -1.687 -33.318 1.00 84.44 82 ALA A O 1
ATOM 602 N N . GLU A 1 83 ? 9.690 -0.264 -31.882 1.00 84.44 83 GLU A N 1
ATOM 603 C CA . GLU A 1 83 ? 10.173 0.699 -32.878 1.00 84.44 83 GLU A CA 1
ATOM 604 C C . GLU A 1 83 ? 11.539 0.312 -33.480 1.00 84.44 83 GLU A C 1
ATOM 606 O O . GLU A 1 83 ? 12.004 0.961 -34.417 1.00 84.44 83 GLU A O 1
ATOM 611 N N . ILE A 1 84 ? 12.194 -0.739 -32.969 1.00 76.19 84 ILE A N 1
ATOM 612 C CA . ILE A 1 84 ? 13.557 -1.112 -33.364 1.00 76.19 84 ILE A CA 1
ATOM 613 C C . ILE A 1 84 ? 13.555 -2.203 -34.441 1.00 76.19 84 ILE A C 1
ATOM 615 O O . ILE A 1 84 ? 13.029 -3.293 -34.205 1.00 76.19 84 ILE A O 1
ATOM 619 N N . PRO A 1 85 ? 14.206 -1.979 -35.600 1.00 71.75 85 PRO A N 1
ATOM 620 C CA . PRO A 1 85 ? 14.487 -3.051 -36.547 1.00 71.75 85 PRO A CA 1
ATOM 621 C C . PRO A 1 85 ? 15.501 -4.039 -35.945 1.00 71.75 85 PRO A C 1
ATOM 623 O O . PRO A 1 85 ? 16.500 -3.630 -35.353 1.00 71.75 85 PRO A O 1
ATOM 626 N N . GLY A 1 86 ? 15.246 -5.343 -36.101 1.00 66.94 86 GLY A N 1
ATOM 627 C CA . GLY A 1 86 ? 15.945 -6.424 -35.385 1.00 66.94 86 GLY A CA 1
ATOM 628 C C . GLY A 1 86 ? 17.467 -6.518 -35.571 1.00 66.94 86 GLY A C 1
ATOM 629 O O . GLY A 1 86 ? 18.119 -7.142 -34.741 1.00 66.94 86 GLY A O 1
ATOM 630 N N . ASP A 1 87 ? 18.035 -5.852 -36.584 1.00 62.78 87 ASP A N 1
ATOM 631 C CA . ASP A 1 87 ? 19.440 -5.992 -37.002 1.00 62.78 87 ASP A CA 1
ATOM 632 C C . ASP A 1 87 ? 20.241 -4.671 -36.965 1.00 62.78 87 ASP A C 1
ATOM 634 O O . ASP A 1 87 ? 21.116 -4.436 -37.798 1.00 62.78 87 ASP A O 1
ATOM 638 N N . ALA A 1 88 ? 19.957 -3.771 -36.017 1.00 63.81 88 ALA A N 1
ATOM 639 C CA . ALA A 1 88 ? 20.647 -2.479 -35.909 1.00 63.81 88 ALA A CA 1
ATOM 640 C C . ALA A 1 88 ? 21.653 -2.430 -34.728 1.00 63.81 88 ALA A C 1
ATOM 642 O O . ALA A 1 88 ? 21.279 -2.075 -33.605 1.00 63.81 88 ALA A O 1
ATOM 643 N N . PRO A 1 89 ? 22.953 -2.729 -34.951 1.00 62.66 89 PRO A N 1
ATOM 644 C CA . PRO A 1 89 ? 23.986 -2.714 -33.904 1.00 62.66 89 PRO A CA 1
ATOM 645 C C . PRO A 1 89 ? 24.233 -1.320 -33.298 1.00 62.66 89 PRO A C 1
ATOM 647 O O . PRO A 1 89 ? 24.693 -1.210 -32.160 1.00 62.66 89 PRO A O 1
ATOM 650 N N . GLU A 1 90 ? 23.860 -0.251 -34.006 1.00 68.12 90 GLU A N 1
ATOM 651 C CA . GLU A 1 90 ? 23.940 1.143 -33.540 1.00 68.12 90 GLU A CA 1
ATOM 652 C C . GLU A 1 90 ? 23.022 1.433 -32.334 1.00 68.12 90 GLU A C 1
ATOM 654 O O . GLU A 1 90 ? 23.208 2.413 -31.612 1.00 68.12 90 GLU A O 1
ATOM 659 N N . LEU A 1 91 ? 22.063 0.545 -32.050 1.00 67.88 91 LEU A N 1
ATOM 660 C CA . LEU A 1 91 ? 21.087 0.709 -30.972 1.00 67.88 91 LEU A CA 1
ATOM 661 C C . LEU A 1 91 ? 21.535 0.122 -29.626 1.00 67.88 91 LEU A C 1
ATOM 663 O O . LEU A 1 91 ? 20.790 0.194 -28.646 1.00 67.88 91 LEU A O 1
ATOM 667 N N . CYS A 1 92 ? 22.766 -0.391 -29.524 1.00 70.88 92 CYS A N 1
ATOM 668 C CA . CYS A 1 92 ? 23.304 -0.923 -28.268 1.00 70.88 92 CYS A CA 1
ATOM 669 C C . CYS A 1 92 ? 23.295 0.118 -27.132 1.00 70.88 92 CYS A C 1
ATOM 671 O O . CYS A 1 92 ? 22.839 -0.171 -26.025 1.00 70.88 92 CYS A O 1
ATOM 673 N N . ALA A 1 93 ? 23.745 1.350 -27.393 1.00 77.56 93 ALA A N 1
ATOM 674 C CA . ALA A 1 93 ? 23.777 2.418 -26.389 1.00 77.56 93 ALA A CA 1
ATOM 675 C C . ALA A 1 93 ? 22.374 2.852 -25.897 1.00 77.56 93 ALA A C 1
ATOM 677 O O . ALA A 1 93 ? 22.155 2.873 -24.678 1.00 77.56 93 ALA A O 1
ATOM 678 N N . PRO A 1 94 ? 21.390 3.154 -26.773 1.00 80.88 94 PRO A N 1
ATOM 679 C CA . PRO A 1 94 ? 20.039 3.484 -26.322 1.00 80.88 94 PRO A CA 1
ATOM 680 C C . PRO A 1 94 ? 19.323 2.295 -25.663 1.00 80.88 94 PRO A C 1
ATOM 682 O O . PRO A 1 94 ? 18.587 2.504 -24.698 1.00 80.88 94 PRO A O 1
ATOM 685 N N . ALA A 1 95 ? 19.582 1.052 -26.088 1.00 81.31 95 ALA A N 1
ATOM 686 C CA . ALA A 1 95 ? 19.025 -0.136 -25.439 1.00 81.31 95 ALA A CA 1
ATOM 687 C C . ALA A 1 95 ? 19.542 -0.313 -24.005 1.00 81.31 95 ALA A C 1
ATOM 689 O O . ALA A 1 95 ? 18.752 -0.543 -23.085 1.00 81.31 95 ALA A O 1
ATOM 690 N N . VAL A 1 96 ? 20.848 -0.125 -23.782 1.00 84.50 96 VAL A N 1
ATOM 691 C CA . VAL A 1 96 ? 21.442 -0.144 -22.435 1.00 84.50 96 VAL A CA 1
ATOM 692 C C . VAL A 1 96 ? 20.836 0.951 -21.557 1.00 84.50 96 VAL A C 1
ATOM 694 O O . VAL A 1 96 ? 20.483 0.685 -20.407 1.00 84.50 96 VAL A O 1
ATOM 697 N N . LEU A 1 97 ? 20.641 2.161 -22.089 1.00 86.62 97 LEU A N 1
ATOM 698 C CA . LEU A 1 97 ? 20.022 3.260 -21.345 1.00 86.62 97 LEU A CA 1
ATOM 699 C C . LEU A 1 97 ? 18.575 2.940 -20.932 1.00 86.62 97 LEU A C 1
ATOM 701 O O . LEU A 1 97 ? 18.176 3.204 -19.795 1.00 86.62 97 LEU A O 1
ATOM 705 N N . GLN A 1 98 ? 17.779 2.351 -21.826 1.00 85.44 98 GLN A N 1
ATOM 706 C CA . GLN A 1 98 ? 16.405 1.948 -21.509 1.00 85.44 98 GLN A CA 1
ATOM 707 C C . GLN A 1 98 ? 16.369 0.813 -20.477 1.00 85.44 98 GLN A C 1
ATOM 709 O O . GLN A 1 98 ? 15.560 0.849 -19.546 1.00 85.44 98 GLN A O 1
ATOM 714 N N . LEU A 1 99 ? 17.302 -0.139 -20.561 1.00 85.69 99 LEU A N 1
ATOM 715 C CA . LEU A 1 99 ? 17.462 -1.194 -19.562 1.00 85.69 99 LEU A CA 1
ATOM 716 C C . LEU A 1 99 ? 17.841 -0.623 -18.183 1.00 85.69 99 LEU A C 1
ATOM 718 O O . LEU A 1 99 ? 17.315 -1.060 -17.156 1.00 85.69 99 LEU A O 1
ATOM 722 N N . GLN A 1 100 ? 18.719 0.383 -18.140 1.00 89.12 100 GLN A N 1
ATOM 723 C CA . GLN A 1 100 ? 19.083 1.085 -16.906 1.00 89.12 100 GLN A CA 1
ATOM 724 C C . GLN A 1 100 ? 17.881 1.811 -16.293 1.00 89.12 100 GLN A C 1
ATOM 726 O O . GLN A 1 100 ? 17.656 1.699 -15.087 1.00 89.12 100 GLN A O 1
ATOM 731 N N . ARG A 1 101 ? 17.065 2.494 -17.108 1.00 87.31 101 ARG A N 1
ATOM 732 C CA . ARG A 1 101 ? 15.826 3.151 -16.652 1.00 87.31 101 ARG A CA 1
ATOM 733 C C . ARG A 1 101 ? 14.828 2.150 -16.077 1.00 87.31 101 ARG A C 1
ATOM 735 O O . ARG A 1 101 ? 14.292 2.385 -14.995 1.00 87.31 101 ARG A O 1
ATOM 742 N N . LEU A 1 102 ? 14.628 1.016 -16.748 1.00 88.25 102 LEU A N 1
ATOM 743 C CA . LEU A 1 102 ? 13.772 -0.061 -16.249 1.00 88.25 102 LEU A CA 1
ATOM 744 C C . LEU A 1 102 ? 14.311 -0.632 -14.929 1.00 88.25 102 LEU A C 1
ATOM 746 O O . LEU A 1 102 ? 13.560 -0.835 -13.979 1.00 88.25 102 LEU A O 1
ATOM 750 N N . THR A 1 103 ? 15.626 -0.829 -14.833 1.00 88.75 103 THR A N 1
ATOM 751 C CA . THR A 1 103 ? 16.276 -1.329 -13.613 1.00 88.75 103 THR A CA 1
ATOM 752 C C . THR A 1 103 ? 16.134 -0.343 -12.451 1.00 88.75 103 THR A C 1
ATOM 754 O O . THR A 1 103 ?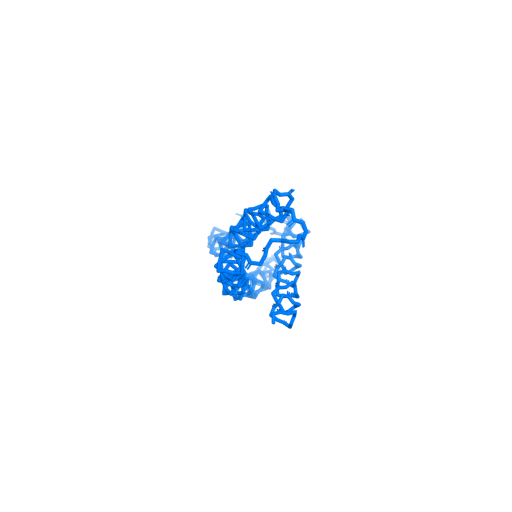 15.861 -0.756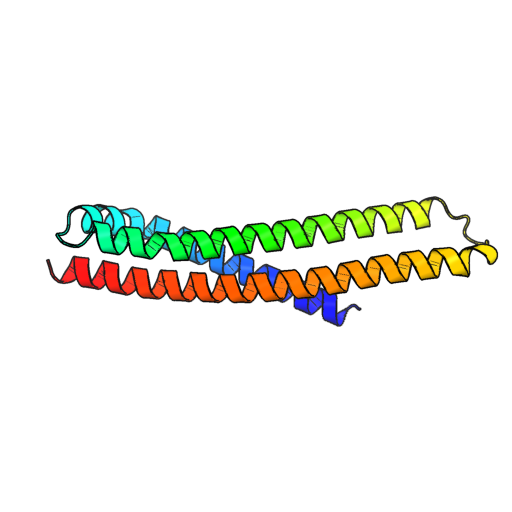 -11.322 1.00 88.75 103 THR A O 1
ATOM 757 N N . ALA A 1 104 ? 16.275 0.958 -12.710 1.00 89.06 104 ALA A N 1
ATOM 758 C CA . ALA A 1 104 ? 16.055 2.004 -11.715 1.00 89.06 104 ALA A CA 1
ATOM 759 C C . ALA A 1 104 ? 14.594 2.026 -11.238 1.00 89.06 104 ALA A C 1
ATOM 761 O O . ALA A 1 104 ? 14.347 2.088 -10.033 1.00 89.06 104 ALA A O 1
ATOM 762 N N . ALA A 1 105 ? 13.633 1.884 -12.156 1.00 88.25 105 ALA A N 1
ATOM 763 C CA . ALA A 1 105 ? 12.216 1.781 -11.816 1.00 88.25 105 ALA A CA 1
ATOM 764 C C . ALA A 1 105 ? 11.918 0.544 -10.948 1.00 88.25 105 ALA A C 1
ATOM 766 O O . ALA A 1 105 ? 11.214 0.660 -9.947 1.00 88.25 105 ALA A O 1
ATOM 767 N N . VAL A 1 106 ? 12.512 -0.616 -11.260 1.00 88.56 106 VAL A N 1
ATOM 768 C CA . VAL A 1 106 ? 12.385 -1.842 -10.447 1.00 88.56 106 VAL A CA 1
ATOM 769 C C . VAL A 1 106 ? 12.940 -1.641 -9.036 1.00 88.56 106 VAL A C 1
ATOM 771 O O . VAL A 1 106 ? 12.290 -2.038 -8.071 1.00 88.56 106 VAL A O 1
ATOM 774 N N . ARG A 1 107 ? 14.108 -1.001 -8.891 1.00 89.50 107 ARG A N 1
ATOM 775 C CA . ARG A 1 107 ? 14.679 -0.694 -7.567 1.00 89.50 107 ARG A CA 1
ATOM 776 C C . ARG A 1 107 ? 13.778 0.247 -6.775 1.00 89.50 107 ARG A C 1
ATOM 778 O O . ARG A 1 107 ? 13.514 -0.002 -5.604 1.00 89.50 107 ARG A O 1
ATOM 785 N N . HIS A 1 108 ? 13.272 1.299 -7.416 1.00 89.81 108 HIS A N 1
ATOM 786 C CA . HIS A 1 108 ? 12.389 2.255 -6.754 1.00 89.81 108 HIS A CA 1
ATOM 787 C C . HIS A 1 108 ? 11.065 1.604 -6.326 1.00 89.81 108 HIS A C 1
ATOM 789 O O . HIS A 1 108 ? 10.599 1.821 -5.207 1.00 89.81 108 HIS A O 1
ATOM 795 N N . ARG A 1 109 ? 10.506 0.729 -7.172 1.00 88.56 109 ARG A N 1
ATOM 796 C CA . ARG A 1 109 ? 9.355 -0.113 -6.834 1.00 88.56 109 ARG A CA 1
ATOM 797 C C . ARG A 1 109 ? 9.644 -0.990 -5.616 1.00 88.56 109 ARG A C 1
ATOM 799 O O . ARG A 1 109 ? 8.822 -1.021 -4.707 1.00 88.56 109 ARG A O 1
ATOM 806 N N . GLU A 1 110 ? 10.793 -1.668 -5.567 1.00 89.44 110 GLU A N 1
ATOM 807 C CA . GLU A 1 110 ? 11.178 -2.512 -4.426 1.00 89.44 110 GLU A CA 1
ATOM 808 C C . GLU A 1 110 ? 11.165 -1.700 -3.121 1.00 89.44 110 GLU A C 1
ATOM 810 O O . GLU A 1 110 ? 10.487 -2.101 -2.175 1.00 89.44 110 GLU A O 1
ATOM 815 N N . THR A 1 111 ? 11.786 -0.516 -3.096 1.00 92.06 111 THR A N 1
ATOM 816 C CA . THR A 1 111 ? 11.777 0.379 -1.924 1.00 92.06 111 THR A CA 1
ATOM 817 C C . THR A 1 111 ? 10.364 0.774 -1.494 1.00 92.06 111 THR A C 1
ATOM 819 O O . THR A 1 111 ? 10.032 0.643 -0.317 1.00 92.06 111 THR A O 1
ATOM 822 N N . LEU A 1 112 ? 9.513 1.208 -2.430 1.00 91.44 112 LEU A N 1
ATOM 823 C CA . LEU A 1 112 ? 8.131 1.590 -2.121 1.00 91.44 112 LEU A CA 1
ATOM 824 C C . LEU A 1 112 ? 7.319 0.406 -1.581 1.00 91.44 112 LEU A C 1
ATOM 826 O O . LEU A 1 112 ? 6.563 0.570 -0.630 1.00 91.44 112 LEU A O 1
ATOM 830 N N . THR A 1 113 ? 7.500 -0.796 -2.140 1.00 89.94 113 THR A N 1
ATOM 831 C CA . THR A 1 113 ? 6.796 -2.001 -1.669 1.00 89.94 113 THR A CA 1
ATOM 832 C C . THR A 1 113 ? 7.258 -2.459 -0.288 1.00 89.94 113 THR A C 1
ATOM 834 O O . THR A 1 113 ? 6.438 -2.924 0.496 1.00 89.94 113 THR A O 1
ATOM 837 N N . GLN A 1 114 ? 8.538 -2.279 0.049 1.00 91.69 114 GLN A N 1
ATOM 838 C CA . GLN A 1 114 ? 9.045 -2.548 1.399 1.00 91.69 114 GLN A CA 1
ATOM 839 C C . GLN A 1 114 ? 8.500 -1.537 2.413 1.00 91.69 114 GLN A C 1
ATOM 841 O O . GLN A 1 114 ? 8.047 -1.924 3.486 1.00 91.69 114 GLN A O 1
ATOM 846 N N . GLN A 1 115 ? 8.463 -0.249 2.059 1.00 91.62 115 GLN A N 1
ATOM 847 C CA . GLN A 1 115 ? 7.832 0.773 2.900 1.00 91.62 115 GLN A CA 1
ATOM 848 C C . GLN A 1 115 ? 6.337 0.492 3.096 1.00 91.62 115 GLN A C 1
ATOM 850 O O . GLN A 1 115 ? 5.846 0.528 4.223 1.00 91.62 115 GLN A O 1
ATOM 855 N N . ALA A 1 116 ? 5.618 0.144 2.028 1.00 91.31 116 ALA A N 1
ATOM 856 C CA . ALA A 1 116 ? 4.217 -0.248 2.121 1.00 91.31 116 ALA A CA 1
ATOM 857 C C . ALA A 1 116 ? 4.032 -1.441 3.068 1.00 91.31 116 ALA A C 1
ATOM 859 O O . ALA A 1 116 ? 3.141 -1.414 3.906 1.00 91.31 116 ALA A O 1
ATOM 860 N N . LEU A 1 117 ? 4.910 -2.445 3.003 1.00 91.00 117 LEU A N 1
ATOM 861 C CA . LEU A 1 117 ? 4.867 -3.589 3.907 1.00 91.00 117 LEU A CA 1
ATOM 862 C C . LEU A 1 117 ? 5.065 -3.183 5.379 1.00 91.00 117 LEU A C 1
ATOM 864 O O . LEU A 1 117 ? 4.347 -3.680 6.242 1.00 91.00 117 LEU A O 1
ATOM 868 N N . THR A 1 118 ? 5.975 -2.250 5.679 1.00 94.06 118 THR A N 1
ATOM 869 C CA . THR A 1 118 ? 6.150 -1.753 7.059 1.00 94.06 118 THR A CA 1
ATOM 870 C C . THR A 1 118 ? 4.901 -1.049 7.594 1.00 94.06 118 THR A C 1
ATOM 872 O O . THR A 1 118 ? 4.486 -1.315 8.722 1.00 94.06 118 THR A O 1
ATOM 875 N N . TRP A 1 119 ? 4.249 -0.221 6.772 1.00 93.62 119 TRP A N 1
ATOM 876 C CA . TRP A 1 119 ? 2.984 0.423 7.134 1.00 93.62 119 TRP A CA 1
ATOM 877 C C . TRP A 1 119 ? 1.835 -0.580 7.248 1.00 93.62 119 TRP A C 1
ATOM 879 O O . TRP A 1 119 ? 1.018 -0.456 8.156 1.00 93.62 119 TRP A O 1
ATOM 889 N N . ALA A 1 120 ? 1.812 -1.608 6.396 1.00 90.06 120 ALA A N 1
ATOM 890 C CA . ALA A 1 120 ? 0.835 -2.686 6.465 1.00 90.06 120 ALA A CA 1
ATOM 891 C C . ALA A 1 120 ? 0.945 -3.448 7.790 1.00 90.06 120 ALA A C 1
ATOM 893 O O . ALA A 1 120 ? -0.070 -3.684 8.437 1.00 90.06 120 ALA A O 1
ATOM 894 N N . TYR A 1 121 ? 2.161 -3.779 8.239 1.00 92.25 121 TYR A N 1
ATOM 895 C CA . TYR A 1 121 ? 2.368 -4.409 9.545 1.00 92.25 121 TYR A CA 1
ATOM 896 C C . TYR A 1 121 ? 1.926 -3.511 10.700 1.00 92.25 121 TYR A C 1
ATOM 898 O O . TYR A 1 121 ? 1.234 -3.985 11.599 1.00 92.25 121 TYR A O 1
ATOM 906 N N . ALA A 1 122 ? 2.277 -2.223 10.663 1.00 91.12 122 ALA A N 1
ATOM 907 C CA . ALA A 1 122 ? 1.840 -1.268 11.677 1.00 91.12 122 ALA A CA 1
ATOM 908 C C . ALA A 1 122 ? 0.305 -1.167 11.733 1.00 91.12 122 ALA A C 1
ATOM 910 O O . ALA A 1 122 ? -0.275 -1.207 12.816 1.00 91.12 122 ALA A O 1
ATOM 911 N N . ALA A 1 123 ? -0.355 -1.116 10.571 1.00 90.06 123 ALA A N 1
ATOM 912 C CA . ALA A 1 123 ? -1.809 -1.135 10.471 1.00 90.06 123 ALA A CA 1
ATOM 913 C C . ALA A 1 123 ? -2.397 -2.447 11.012 1.00 90.06 123 ALA A C 1
ATOM 915 O O . ALA A 1 123 ? -3.318 -2.408 11.816 1.00 90.06 123 ALA A O 1
ATOM 916 N N . GLY A 1 124 ? -1.849 -3.605 10.633 1.00 87.81 124 GLY A N 1
ATOM 917 C CA . GLY A 1 124 ? -2.330 -4.910 11.093 1.00 87.81 124 GLY A CA 1
ATOM 918 C C . GLY A 1 124 ? -2.237 -5.081 12.611 1.00 87.81 124 GLY A C 1
ATOM 919 O O . GLY A 1 124 ? -3.217 -5.460 13.246 1.00 87.81 124 GLY A O 1
ATOM 920 N N . ILE A 1 125 ? -1.090 -4.739 13.206 1.00 91.62 125 ILE A N 1
ATOM 921 C CA . ILE A 1 125 ? -0.904 -4.752 14.667 1.00 91.62 125 ILE A CA 1
ATOM 922 C C . ILE A 1 125 ? -1.859 -3.754 15.333 1.00 91.62 125 ILE A C 1
ATOM 924 O O . ILE A 1 125 ? -2.475 -4.078 16.346 1.00 91.62 125 ILE A O 1
ATOM 928 N N . GLY A 1 126 ? -2.011 -2.564 14.745 1.00 90.00 126 GLY A N 1
ATOM 929 C CA . GLY A 1 126 ? -2.930 -1.537 15.224 1.00 90.00 126 GLY A CA 1
ATOM 930 C C . GLY A 1 126 ? -4.387 -2.000 15.238 1.00 90.00 126 GLY A C 1
ATOM 931 O O . GLY A 1 126 ? -5.053 -1.828 16.254 1.00 90.00 126 GLY A O 1
ATOM 932 N N . VAL A 1 127 ? -4.865 -2.635 14.160 1.00 89.31 127 VAL A N 1
ATOM 933 C CA . VAL A 1 127 ? -6.223 -3.206 14.092 1.00 89.31 127 VAL A CA 1
ATOM 934 C C . VAL A 1 127 ? -6.397 -4.275 15.165 1.00 89.31 127 VAL A C 1
ATOM 936 O O . VAL A 1 127 ? -7.365 -4.213 15.908 1.00 89.31 127 VAL A O 1
ATOM 939 N N . LEU A 1 128 ? -5.455 -5.215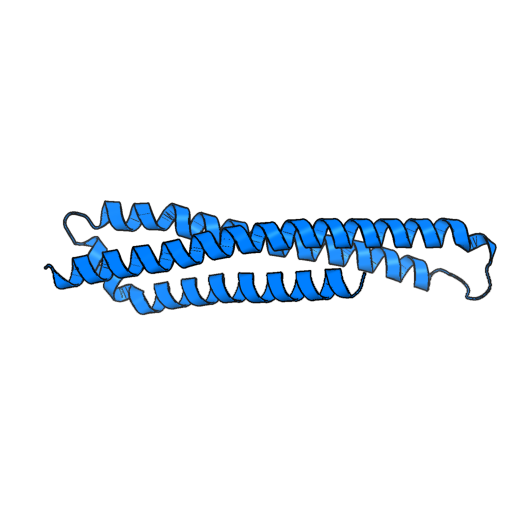 15.301 1.00 89.25 128 LEU A N 1
ATOM 940 C CA . LEU A 1 128 ? -5.552 -6.277 16.309 1.00 89.25 128 LEU A CA 1
ATOM 941 C C . LEU A 1 128 ? -5.605 -5.717 17.737 1.00 89.25 128 LEU A C 1
ATOM 943 O O . LEU A 1 128 ? -6.464 -6.115 18.520 1.00 89.25 128 LEU A O 1
ATOM 947 N N . GLY A 1 129 ? -4.716 -4.778 18.073 1.00 89.38 129 GLY A N 1
ATOM 948 C CA . GLY A 1 129 ? -4.704 -4.143 19.392 1.00 89.38 129 GLY A CA 1
ATOM 949 C C . GLY A 1 129 ? -5.983 -3.352 19.667 1.00 89.38 129 GLY A C 1
ATOM 950 O O . GLY A 1 129 ? -6.533 -3.423 20.765 1.00 89.38 129 GLY A O 1
ATOM 951 N N . TRP A 1 130 ? -6.488 -2.650 18.652 1.00 89.69 130 TRP A N 1
ATOM 952 C CA . TRP A 1 130 ? -7.757 -1.937 18.726 1.00 89.69 130 TRP A CA 1
ATOM 953 C C . TRP A 1 130 ? -8.937 -2.892 18.952 1.00 89.69 130 TRP A C 1
ATOM 955 O O . TRP A 1 130 ? -9.743 -2.652 19.846 1.00 89.69 130 TRP A O 1
ATOM 965 N N . SER A 1 131 ? -9.005 -3.998 18.208 1.00 85.88 131 SER A N 1
ATOM 966 C CA . SER A 1 131 ? -10.055 -5.013 18.335 1.00 85.88 131 SER A CA 1
ATOM 967 C C . SER A 1 131 ? -10.094 -5.634 19.730 1.00 85.88 131 SER A C 1
ATOM 969 O O . SER A 1 131 ? -11.166 -5.732 20.318 1.00 85.88 131 SER A O 1
ATOM 971 N N . VAL A 1 132 ? -8.934 -5.983 20.298 1.00 87.31 132 VAL A N 1
ATOM 972 C CA . VAL A 1 132 ? -8.851 -6.516 21.670 1.00 87.31 132 VAL A CA 1
ATOM 973 C C . VAL A 1 132 ? -9.359 -5.495 22.689 1.00 87.31 132 VAL A C 1
ATOM 975 O O . VAL A 1 132 ? -10.108 -5.851 23.596 1.00 87.31 132 VAL A O 1
ATOM 978 N N . ALA A 1 133 ? -8.990 -4.220 22.537 1.00 85.88 133 ALA A N 1
ATOM 979 C CA . ALA A 1 133 ? -9.478 -3.159 23.414 1.00 85.88 133 ALA A CA 1
ATOM 980 C C . ALA A 1 133 ? -10.998 -2.958 23.279 1.00 85.88 133 ALA A C 1
ATOM 982 O O . ALA A 1 133 ? -11.687 -2.803 24.286 1.00 85.88 133 ALA A O 1
ATOM 983 N N . ALA A 1 134 ? -11.524 -3.007 22.053 1.00 82.88 134 ALA A N 1
ATOM 984 C CA . ALA A 1 134 ? -12.951 -2.884 21.777 1.00 82.88 134 ALA A CA 1
ATOM 985 C C . ALA A 1 134 ? -13.760 -4.028 22.405 1.00 82.88 134 ALA A C 1
ATOM 987 O O . ALA A 1 134 ? -14.773 -3.778 23.056 1.00 82.88 134 ALA A O 1
ATOM 988 N N . GLU A 1 135 ? -13.299 -5.272 22.262 1.00 83.50 135 GLU A N 1
ATOM 989 C CA . GLU A 1 135 ? -13.940 -6.448 22.859 1.00 83.50 135 GLU A CA 1
ATOM 990 C C . GLU A 1 135 ? -13.870 -6.425 24.390 1.00 83.50 135 GLU A C 1
ATOM 992 O O . GLU A 1 135 ? -14.876 -6.667 25.054 1.00 83.50 135 GLU A O 1
ATOM 997 N N . ALA A 1 136 ? -12.718 -6.068 24.968 1.00 82.62 136 ALA A N 1
ATOM 998 C CA . ALA A 1 136 ? -12.576 -5.938 26.417 1.00 82.62 136 ALA A CA 1
ATOM 999 C C . ALA A 1 136 ? -13.526 -4.876 26.996 1.00 82.62 136 ALA A C 1
ATOM 1001 O O . ALA A 1 136 ? -14.132 -5.093 28.044 1.00 82.62 136 ALA A O 1
ATOM 1002 N N . MET A 1 137 ? -13.697 -3.747 26.299 1.00 77.00 137 MET A N 1
ATOM 1003 C CA . MET A 1 137 ? -14.668 -2.720 26.683 1.00 77.00 137 MET A CA 1
ATOM 1004 C C . MET A 1 137 ? -16.113 -3.202 26.544 1.00 77.00 137 MET A C 1
ATOM 1006 O O . MET A 1 137 ? -16.937 -2.868 27.387 1.00 77.00 137 MET A O 1
ATOM 1010 N N . ALA A 1 138 ? -16.425 -3.987 25.512 1.00 73.06 138 ALA A N 1
ATOM 1011 C CA . ALA A 1 138 ? -17.762 -4.537 25.312 1.00 73.06 138 ALA A CA 1
ATOM 1012 C C . ALA A 1 138 ? -18.140 -5.607 26.356 1.00 73.06 138 ALA A C 1
ATOM 1014 O O . ALA A 1 138 ? -19.318 -5.750 26.655 1.00 73.06 138 ALA A O 1
ATOM 1015 N N . LEU A 1 139 ? -17.165 -6.343 26.908 1.00 74.25 139 LEU A N 1
ATOM 1016 C CA . LEU A 1 139 ? -17.377 -7.372 27.942 1.00 74.25 139 LEU A CA 1
ATOM 1017 C C . LEU A 1 139 ? -17.377 -6.825 29.381 1.00 74.25 139 LEU A C 1
ATOM 1019 O O . LEU A 1 139 ? -17.862 -7.497 30.288 1.00 74.25 139 LEU A O 1
ATOM 1023 N N . GLY A 1 140 ? -16.774 -5.654 29.612 1.00 63.72 140 GLY A N 1
ATOM 1024 C CA . GLY A 1 140 ? -16.699 -5.003 30.928 1.00 63.72 140 GLY A CA 1
ATOM 1025 C C . GLY A 1 140 ? -17.908 -4.126 31.285 1.00 63.72 140 GLY A C 1
ATOM 1026 O O . GLY A 1 140 ? -17.925 -3.544 32.372 1.00 63.72 140 GLY A O 1
ATOM 1027 N N . HIS A 1 141 ? -18.880 -4.019 30.378 1.00 48.12 141 HIS A N 1
ATOM 1028 C CA . HIS A 1 141 ? -20.175 -3.353 30.536 1.00 48.12 141 HIS A CA 1
ATOM 1029 C C . HIS A 1 141 ? -21.304 -4.384 30.521 1.00 48.12 141 HIS A C 1
ATOM 1031 O O . HIS A 1 141 ? -22.322 -4.118 31.199 1.00 48.12 141 HIS A O 1
#

Secondary structure (DSSP, 8-state):
-HHHHHHHHHHHHHHHHHHHHHHHHHHHTHHHHHHHHTSTTHHHHHHHHHHHHHHHHHHHHHHHHHHHHHHHHHHHHHHHHHTS-TT-GGGHHHHHHHHHHHHHHHHHHHHHHHHHHHHHHHHHHHHHHHHHHHHHHHH--